Protein AF-A0AAV4QRF4-F1 (afdb_monomer)

Nearest PDB structures (foldseek):
  7z2r-assembly1_A  TM=8.330E-01  e=3.744E-07  Rattus norvegicus
  8blj-assembly1_B  TM=8.349E-01  e=8.327E-07  Homo sapiens
  2v3t-assembly1_B  TM=8.381E-01  e=8.901E-07  Rattus norvegicus
  5l2e-assembly1_A  TM=8.313E-01  e=1.162E-06  Rattus norvegicus
  2v3u-assembly1_A  TM=8.306E-01  e=2.262E-06  Rattus norvegicus

Foldseek 3Di:
DDDQDEFEEEEEPDCQAAWDQDPVRDIDGHHPQNVVVVVVCVVVVHHYDYDHQPVRDPWDQDPVRAIGGSLNCCVVVVG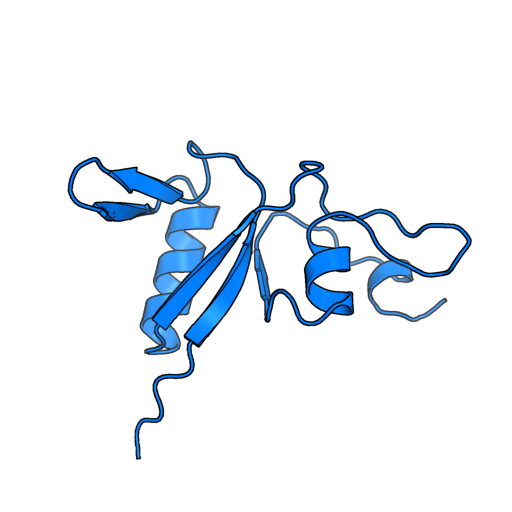VYYTDPDDDDCSSVVND

Radius of gyration: 14.29 Å; Cα contacts (8 Å, |Δi|>4): 160; chains: 1; bounding box: 38×26×46 Å

InterPro domains:
  IPR019594 Ionotropic glutamate receptor, L-glutamate and glycine-binding domain [PF10613] (9-93)

Mean predicted aligned error: 5.8 Å

Secondary structure (DSSP, 8-state):
----PEEEEEE-S-TTTSEEE-TTS-EEE-HHHHHHHHHHHHHHT-EEEEEE-TT--S--B-TTS-B-HHHHHHHTTS-SEE-SSPPP-HHHHT--

Organism: Caerostris extrusa (NCBI:txid172846)

Sequence (96 aa):
MFCPSLVRVAVLHKPEIIVRENEDGTQTYLGDEGKFLKEIIQGLNAEFRLVFAEDQSWGQQKADGNWTGMTGKLQKDLADIAIYFMGVTEKRDGCG

Structure (mmCIF, N/CA/C/O backbone):
data_AF-A0AAV4QRF4-F1
#
_entry.id   AF-A0AAV4QRF4-F1
#
loop_
_atom_site.group_PDB
_atom_site.id
_atom_site.type_symbol
_atom_site.label_atom_id
_atom_site.label_alt_id
_atom_site.label_comp_id
_atom_site.label_asym_id
_atom_site.label_entity_id
_atom_site.label_seq_id
_atom_site.pdbx_PDB_ins_code
_atom_site.Cartn_x
_atom_site.Cartn_y
_atom_site.Cartn_z
_atom_site.occupancy
_atom_site.B_iso_or_equiv
_atom_site.auth_seq_id
_atom_site.auth_comp_id
_atom_site.auth_asym_id
_atom_site.auth_atom_id
_atom_site.pdbx_PDB_model_num
ATOM 1 N N . MET A 1 1 ? -25.609 -10.483 6.750 1.00 42.72 1 MET A N 1
ATOM 2 C CA . MET A 1 1 ? -24.365 -11.226 7.032 1.00 42.72 1 MET A CA 1
ATOM 3 C C . MET A 1 1 ? -23.221 -10.253 6.807 1.00 42.72 1 MET A C 1
ATOM 5 O O . MET A 1 1 ? -22.935 -9.944 5.662 1.00 42.72 1 MET A O 1
ATOM 9 N N . PHE A 1 2 ? -22.673 -9.669 7.873 1.00 51.78 2 PHE A N 1
ATOM 10 C CA . PHE A 1 2 ? -21.471 -8.840 7.784 1.00 51.78 2 PHE A CA 1
ATOM 11 C C . PHE A 1 2 ? -20.288 -9.784 7.954 1.00 51.78 2 PHE A C 1
ATOM 13 O O . PHE A 1 2 ? -20.124 -10.366 9.022 1.00 51.78 2 PHE A O 1
ATOM 20 N N . CYS A 1 3 ? -19.533 -10.010 6.886 1.00 55.66 3 CYS A N 1
ATOM 21 C CA . CYS A 1 3 ? -18.221 -10.626 6.996 1.00 55.66 3 CYS A CA 1
ATOM 22 C C . CYS A 1 3 ? -17.241 -9.451 7.045 1.00 55.66 3 CYS A C 1
ATOM 24 O O . CYS A 1 3 ? -17.046 -8.833 5.997 1.00 55.66 3 CYS A O 1
ATOM 26 N N . PRO A 1 4 ? -16.715 -9.044 8.214 1.00 55.72 4 PRO A N 1
ATOM 27 C CA . PRO A 1 4 ? -15.663 -8.040 8.233 1.00 55.72 4 PRO A CA 1
ATOM 28 C C . PRO A 1 4 ? -14.440 -8.664 7.556 1.00 55.72 4 PRO A C 1
ATOM 30 O O . PRO A 1 4 ? -13.740 -9.495 8.129 1.00 55.72 4 PRO A O 1
ATOM 33 N N 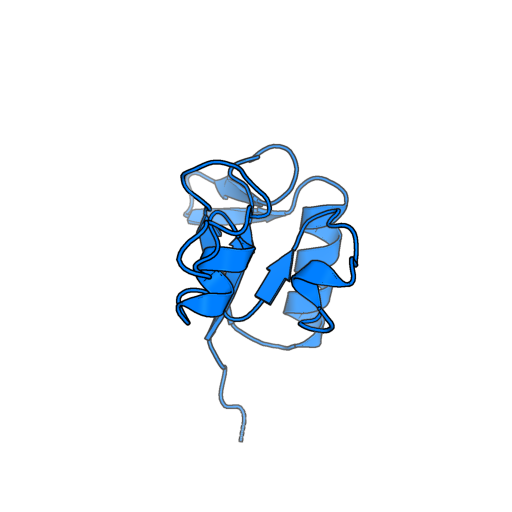. SER A 1 5 ? -14.237 -8.342 6.280 1.00 79.25 5 SER A N 1
ATOM 34 C CA . SER A 1 5 ? -13.042 -8.738 5.550 1.00 79.25 5 SER A CA 1
ATOM 35 C C . SER A 1 5 ? -11.903 -7.848 6.019 1.00 79.25 5 SER A C 1
ATOM 37 O O . SER A 1 5 ? -11.991 -6.629 5.888 1.00 79.25 5 SER A O 1
ATOM 39 N N . LEU A 1 6 ? -10.842 -8.443 6.557 1.00 88.50 6 LEU A N 1
ATOM 40 C CA . LEU A 1 6 ? -9.598 -7.721 6.781 1.00 88.50 6 LEU A CA 1
ATOM 41 C C . LEU A 1 6 ? -9.015 -7.322 5.421 1.00 88.50 6 LEU A C 1
ATOM 43 O O . LEU A 1 6 ? -8.701 -8.195 4.616 1.00 88.50 6 LEU A O 1
ATOM 47 N N . VAL A 1 7 ? -8.843 -6.024 5.188 1.00 90.19 7 VAL A N 1
ATOM 48 C CA . VAL A 1 7 ? -8.234 -5.476 3.974 1.00 90.19 7 VAL A CA 1
ATOM 49 C C . VAL A 1 7 ? -6.800 -5.042 4.271 1.00 90.19 7 VAL A C 1
ATOM 51 O O . VAL A 1 7 ? -6.527 -4.201 5.131 1.00 90.19 7 VAL A O 1
ATOM 54 N N . ARG A 1 8 ? -5.842 -5.618 3.553 1.00 92.38 8 ARG A N 1
ATOM 55 C CA . ARG A 1 8 ? -4.414 -5.320 3.683 1.00 92.38 8 ARG A CA 1
ATOM 56 C C . ARG A 1 8 ? -4.035 -4.200 2.722 1.00 92.38 8 ARG A C 1
ATOM 58 O O . ARG A 1 8 ? -4.174 -4.346 1.510 1.00 92.38 8 ARG A O 1
ATOM 65 N N . VAL A 1 9 ? -3.531 -3.092 3.250 1.00 91.50 9 VAL A N 1
ATOM 66 C CA . VAL A 1 9 ? -3.197 -1.890 2.472 1.00 91.50 9 VAL A CA 1
ATOM 67 C C . VAL A 1 9 ? -1.691 -1.764 2.347 1.00 91.50 9 VAL A C 1
ATOM 69 O O . VAL A 1 9 ? -1.004 -1.513 3.336 1.00 91.50 9 VAL A O 1
ATOM 72 N N . ALA A 1 10 ? -1.173 -1.902 1.133 1.00 93.31 10 ALA A N 1
ATOM 73 C CA . ALA A 1 10 ? 0.206 -1.574 0.831 1.00 93.31 10 ALA A CA 1
ATOM 74 C C . ALA A 1 10 ? 0.417 -0.055 0.892 1.00 93.31 10 ALA A C 1
ATOM 76 O O . ALA A 1 10 ? -0.287 0.708 0.227 1.00 93.31 10 ALA A O 1
ATOM 77 N N . VAL A 1 11 ? 1.397 0.371 1.687 1.00 90.75 11 VAL A N 1
ATOM 78 C CA . VAL A 1 11 ? 1.749 1.784 1.885 1.00 90.75 11 VAL A CA 1
ATOM 79 C C . VAL A 1 11 ? 3.267 1.957 1.932 1.00 90.75 11 VAL A C 1
ATOM 81 O O . VAL A 1 11 ? 4.018 1.013 2.201 1.00 90.75 11 VAL A O 1
ATOM 84 N N . LEU A 1 12 ? 3.741 3.180 1.699 1.00 89.38 12 LEU A N 1
ATOM 85 C CA . LEU A 1 12 ? 5.128 3.543 1.991 1.00 89.38 12 LEU A CA 1
ATOM 86 C C . LEU A 1 12 ? 5.292 3.836 3.486 1.00 89.38 12 LEU A C 1
ATOM 88 O O . LEU A 1 12 ? 4.355 4.277 4.152 1.00 89.38 12 LEU A O 1
ATOM 92 N N . HIS A 1 13 ? 6.496 3.632 4.024 1.00 82.69 13 HIS A N 1
ATOM 93 C CA . HIS A 1 13 ? 6.782 3.937 5.428 1.00 82.69 13 HIS A CA 1
ATOM 94 C C . HIS A 1 13 ? 7.070 5.437 5.563 1.00 82.69 13 HIS A C 1
ATOM 96 O O . HIS A 1 13 ? 8.206 5.886 5.703 1.00 82.69 13 HIS A O 1
ATOM 102 N N . LYS A 1 14 ? 5.997 6.228 5.487 1.00 80.88 14 LYS A N 1
ATOM 103 C CA . LYS A 1 14 ? 6.000 7.682 5.675 1.00 80.88 14 LYS A CA 1
ATOM 104 C C . LYS A 1 14 ? 5.020 8.036 6.798 1.00 80.88 14 LYS A C 1
ATOM 106 O O . LYS A 1 14 ? 3.893 8.442 6.512 1.00 80.88 14 LYS A O 1
ATOM 111 N N . PRO A 1 15 ? 5.433 7.884 8.074 1.00 67.31 15 PRO A N 1
ATOM 112 C CA . PRO A 1 15 ? 4.557 8.085 9.232 1.00 67.31 15 PRO A CA 1
ATOM 113 C C . PRO A 1 15 ? 3.980 9.498 9.338 1.00 67.31 15 PRO A C 1
ATOM 115 O O . PRO A 1 15 ? 3.048 9.724 10.095 1.00 67.31 15 PRO A O 1
ATOM 118 N N . GLU A 1 16 ? 4.541 10.465 8.614 1.00 67.06 16 GLU A N 1
ATOM 119 C CA . GLU A 1 16 ? 4.057 11.847 8.579 1.00 67.06 16 GLU A CA 1
ATOM 120 C C . GLU A 1 16 ? 2.889 12.060 7.605 1.00 67.06 16 GLU A C 1
ATOM 122 O O . GLU A 1 16 ? 2.205 13.075 7.690 1.00 67.06 16 GLU A O 1
ATOM 127 N N . ILE A 1 17 ? 2.652 11.110 6.694 1.00 69.69 17 ILE A N 1
ATOM 128 C CA . ILE A 1 17 ? 1.790 11.304 5.517 1.00 69.69 17 ILE A CA 1
ATOM 129 C C . ILE A 1 17 ? 0.594 10.345 5.504 1.00 69.69 17 ILE A C 1
ATOM 131 O O . ILE A 1 17 ? -0.428 10.658 4.906 1.00 69.69 17 ILE A O 1
ATOM 135 N N . ILE A 1 18 ? 0.704 9.178 6.148 1.00 74.00 18 ILE A N 1
ATOM 136 C CA . ILE A 1 18 ? -0.318 8.126 6.040 1.00 74.00 18 ILE A CA 1
ATOM 137 C C . ILE A 1 18 ? -0.865 7.751 7.413 1.00 74.00 18 ILE A C 1
ATOM 139 O O . ILE A 1 18 ? -1.953 8.182 7.787 1.00 74.00 18 ILE A O 1
ATOM 143 N N . VAL A 1 19 ? -0.120 6.967 8.189 1.00 78.56 19 VAL A N 1
ATOM 144 C CA . VAL A 1 19 ? -0.549 6.531 9.518 1.00 78.56 19 VAL A CA 1
ATOM 145 C C . VAL A 1 19 ? 0.630 6.579 10.469 1.00 78.56 19 VAL A C 1
ATOM 147 O O . VAL A 1 19 ? 1.724 6.110 10.153 1.00 78.56 19 VAL A O 1
ATOM 150 N N . ARG A 1 20 ? 0.373 7.128 11.651 1.00 79.00 20 ARG A N 1
ATOM 151 C CA . ARG A 1 20 ? 1.239 7.016 12.816 1.00 79.00 20 ARG A CA 1
ATOM 152 C C . ARG A 1 20 ? 0.577 6.085 13.817 1.00 79.00 20 ARG A C 1
ATOM 154 O O . ARG A 1 20 ? -0.568 6.314 14.196 1.00 79.00 20 ARG A O 1
ATOM 161 N N . GLU A 1 21 ? 1.299 5.057 14.233 1.00 76.88 21 GLU A N 1
ATOM 162 C CA . GLU A 1 21 ? 0.904 4.247 15.381 1.00 76.88 21 GLU A CA 1
ATOM 163 C C . GLU A 1 21 ? 1.272 5.008 16.660 1.00 76.88 21 GLU A C 1
ATOM 165 O O . GLU A 1 21 ? 2.397 5.494 16.803 1.00 76.88 21 GLU A O 1
ATOM 170 N N . ASN A 1 22 ? 0.292 5.192 17.536 1.00 79.12 22 ASN A N 1
ATOM 171 C CA . ASN A 1 22 ? 0.450 5.846 18.826 1.00 79.12 22 ASN A CA 1
ATOM 172 C C . ASN A 1 22 ? 0.872 4.813 19.886 1.00 79.12 22 ASN A C 1
ATOM 174 O O . ASN A 1 22 ? 0.678 3.612 19.715 1.00 79.12 22 ASN A O 1
ATOM 178 N N . GLU A 1 23 ? 1.408 5.279 21.016 1.00 82.38 23 GLU A N 1
ATOM 179 C CA . GLU A 1 23 ? 1.870 4.413 22.117 1.00 82.38 23 GLU A CA 1
ATOM 180 C C . GLU A 1 23 ? 0.756 3.548 22.736 1.00 82.38 23 GLU A C 1
ATOM 182 O O . GLU A 1 23 ? 1.031 2.500 23.315 1.00 82.38 23 GLU A O 1
ATOM 187 N N . ASP A 1 24 ? -0.503 3.964 22.594 1.00 82.38 24 ASP A N 1
ATOM 188 C CA . ASP A 1 24 ? -1.694 3.234 23.044 1.00 82.38 24 ASP A CA 1
ATOM 189 C C . ASP A 1 24 ? -2.186 2.178 22.032 1.00 82.38 24 ASP A C 1
ATOM 191 O O . ASP A 1 24 ? -3.213 1.534 22.253 1.00 82.38 24 ASP A O 1
ATOM 195 N N . GLY A 1 25 ? -1.469 1.999 20.918 1.00 74.00 25 GLY A N 1
ATOM 196 C CA . GLY A 1 25 ? -1.830 1.096 19.826 1.00 74.00 25 GLY A CA 1
ATOM 197 C C . GLY A 1 25 ? -2.896 1.651 18.876 1.00 74.00 25 GLY A C 1
ATOM 198 O O . GLY A 1 25 ? -3.313 0.951 17.952 1.00 74.00 25 GLY A O 1
ATOM 199 N N . THR A 1 26 ? -3.352 2.894 19.066 1.00 79.94 26 THR A N 1
ATOM 200 C CA . THR A 1 26 ? -4.276 3.540 18.128 1.00 79.94 26 THR A CA 1
ATOM 201 C C . THR A 1 26 ? -3.538 4.076 16.904 1.00 79.94 26 THR A C 1
ATOM 203 O O . THR A 1 26 ? -2.345 4.375 16.935 1.00 79.94 26 THR A O 1
ATOM 206 N N . GLN A 1 27 ? -4.258 4.207 15.792 1.00 80.12 27 GLN A N 1
ATOM 207 C CA . GLN A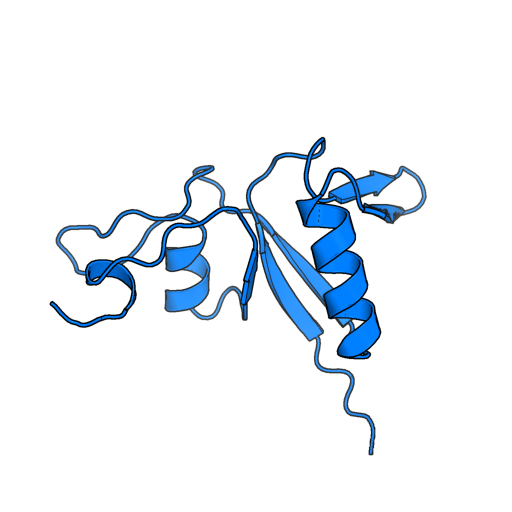 1 27 ? -3.712 4.718 14.540 1.00 80.12 27 GLN A CA 1
ATOM 208 C C . GLN A 1 27 ? -4.212 6.137 14.284 1.00 80.12 27 GLN A C 1
ATOM 210 O O . GLN A 1 27 ? -5.414 6.373 14.142 1.00 80.12 27 GLN A O 1
ATOM 215 N N . THR A 1 28 ? -3.281 7.083 14.177 1.00 84.12 28 THR A N 1
ATOM 216 C CA . THR A 1 28 ? -3.578 8.439 13.716 1.00 84.12 28 THR A CA 1
ATOM 217 C C . THR A 1 28 ? -3.373 8.512 12.213 1.00 84.12 28 THR A C 1
ATOM 219 O O . THR A 1 28 ? -2.255 8.362 11.723 1.00 84.12 28 THR A O 1
ATOM 222 N N . TYR A 1 29 ? -4.452 8.789 11.490 1.00 84.19 29 TYR A N 1
ATOM 223 C CA . TYR A 1 29 ? -4.422 9.057 10.058 1.00 84.19 29 TYR A CA 1
ATOM 224 C C . TYR A 1 29 ? -3.972 10.500 9.818 1.00 84.19 29 TYR A C 1
ATOM 226 O O . TYR A 1 29 ? -4.625 11.444 10.269 1.00 84.19 29 TYR A O 1
ATOM 234 N N . LEU A 1 30 ? -2.836 10.660 9.146 1.00 84.44 30 LEU A N 1
ATOM 235 C CA . LEU A 1 30 ? -2.164 11.943 8.926 1.00 84.44 30 LEU A CA 1
ATOM 236 C C . LEU A 1 30 ? -2.150 12.295 7.437 1.00 84.44 30 LEU A C 1
ATOM 238 O O . LEU A 1 30 ? -2.491 11.464 6.607 1.00 84.44 30 LEU A O 1
ATOM 242 N N . GLY A 1 31 ? -1.782 13.533 7.102 1.00 84.75 31 GLY A N 1
ATOM 243 C CA . GLY A 1 31 ? -1.727 13.983 5.709 1.00 84.75 31 GLY A CA 1
ATOM 244 C C . GLY A 1 31 ? -3.072 13.914 4.982 1.00 84.75 31 GLY A C 1
ATOM 245 O O . GLY A 1 31 ? -4.129 13.724 5.593 1.00 84.75 31 GLY A O 1
ATOM 246 N N . ASP A 1 32 ? -3.031 14.099 3.667 1.00 84.81 32 ASP A N 1
ATOM 247 C CA . ASP A 1 32 ? -4.217 13.956 2.825 1.00 84.81 32 ASP A CA 1
ATOM 248 C C . ASP A 1 32 ? -4.451 12.480 2.478 1.00 84.81 32 ASP A C 1
ATOM 250 O O . ASP A 1 32 ? -5.592 12.020 2.518 1.00 84.81 32 ASP A O 1
ATOM 254 N N . GLU A 1 33 ? -3.387 11.697 2.256 1.00 84.62 33 GLU A N 1
ATOM 255 C CA . GLU A 1 33 ? -3.494 10.258 1.994 1.00 84.62 33 GLU A CA 1
ATOM 256 C C . GLU A 1 33 ? -4.052 9.475 3.181 1.00 84.62 33 GLU A C 1
ATOM 258 O O . GLU A 1 33 ? -4.906 8.609 2.988 1.00 84.62 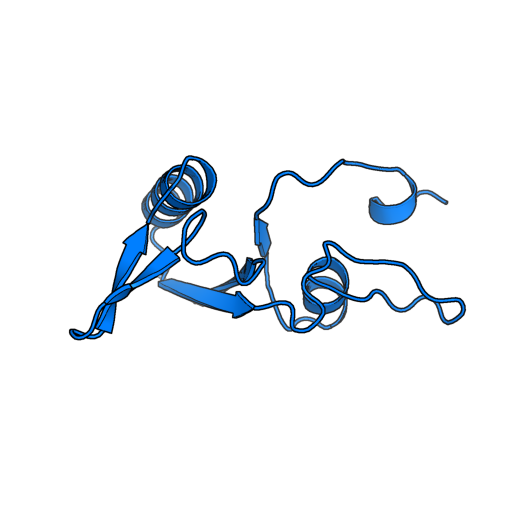33 GLU A O 1
ATOM 263 N N . GLY A 1 34 ? -3.618 9.766 4.411 1.00 85.56 34 GLY A N 1
ATOM 264 C CA . GLY A 1 34 ? -4.165 9.101 5.592 1.00 85.56 34 GLY A CA 1
ATOM 265 C C . GLY A 1 34 ? -5.630 9.455 5.825 1.00 85.56 34 GLY A C 1
ATOM 266 O O . GLY A 1 34 ? -6.432 8.565 6.108 1.00 85.56 34 GLY A O 1
AT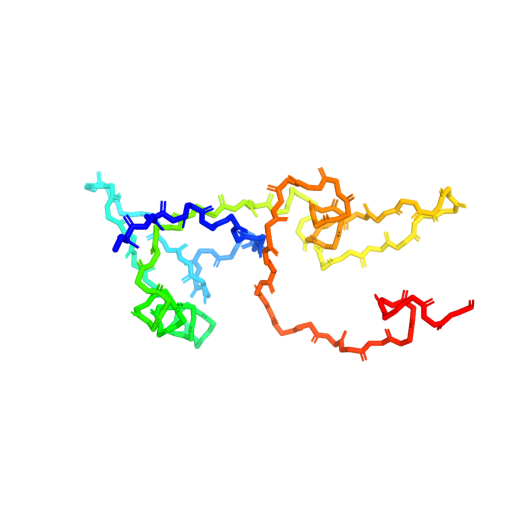OM 267 N N . LYS A 1 35 ? -6.020 10.726 5.659 1.00 88.44 35 LYS A N 1
ATOM 268 C CA . LYS A 1 35 ? -7.437 11.127 5.739 1.00 88.44 35 LYS A CA 1
ATOM 269 C C . LYS A 1 35 ? -8.272 10.431 4.669 1.00 88.44 35 LYS A C 1
ATOM 271 O O . LYS A 1 35 ? -9.330 9.905 4.986 1.00 88.44 35 LYS A O 1
ATOM 276 N N . PHE A 1 36 ? -7.784 10.369 3.433 1.00 87.75 36 PHE A N 1
ATOM 277 C CA . PHE A 1 36 ? -8.467 9.662 2.355 1.00 87.75 36 PHE A CA 1
ATOM 278 C C . PHE A 1 36 ? -8.616 8.163 2.649 1.00 87.75 36 PHE A C 1
ATOM 280 O O . PHE A 1 36 ? -9.704 7.608 2.501 1.00 87.75 36 PHE A O 1
ATOM 287 N N . LEU A 1 37 ? -7.555 7.521 3.148 1.00 86.38 37 LEU A N 1
ATOM 288 C CA . LEU A 1 37 ? -7.607 6.137 3.614 1.00 86.38 37 LEU A CA 1
ATOM 289 C C . LEU A 1 37 ? -8.667 5.967 4.712 1.00 86.38 37 LEU A C 1
ATOM 291 O O . LEU A 1 37 ? -9.472 5.048 4.626 1.00 86.38 37 LEU A O 1
ATOM 295 N N . LYS A 1 38 ? -8.726 6.866 5.700 1.00 86.81 38 LYS A N 1
ATOM 296 C CA . LYS A 1 38 ? -9.736 6.821 6.767 1.00 86.81 38 LYS A CA 1
ATOM 297 C C . LYS A 1 38 ? -11.165 6.819 6.213 1.00 86.81 38 LYS A C 1
ATOM 299 O O . LYS A 1 38 ? -11.972 6.009 6.663 1.00 86.81 38 LYS A O 1
ATOM 304 N N . GLU A 1 39 ? -11.469 7.672 5.236 1.00 90.44 39 GLU A N 1
ATOM 305 C CA . GLU A 1 39 ? -12.797 7.715 4.605 1.00 90.44 39 GLU A CA 1
ATOM 306 C C . GLU A 1 39 ? -13.122 6.406 3.864 1.00 90.44 39 GLU A C 1
ATOM 308 O O . GLU A 1 39 ? -14.228 5.879 3.987 1.00 90.44 39 GLU A O 1
ATOM 313 N N . ILE A 1 40 ? -12.147 5.822 3.153 1.00 87.31 40 ILE A N 1
ATOM 314 C CA . ILE A 1 40 ? -12.303 4.512 2.494 1.00 87.31 40 ILE A CA 1
ATOM 315 C C . ILE A 1 40 ? -12.612 3.420 3.523 1.00 87.31 40 ILE A C 1
ATOM 317 O O . ILE A 1 40 ? -13.529 2.621 3.324 1.00 87.31 40 ILE A O 1
ATOM 321 N N . ILE A 1 41 ? -11.866 3.395 4.631 1.00 82.50 41 ILE A N 1
ATOM 322 C CA . ILE A 1 41 ? -12.039 2.416 5.709 1.00 82.50 41 ILE A CA 1
ATOM 323 C C . ILE A 1 41 ? -13.445 2.508 6.304 1.00 82.50 41 ILE A C 1
ATOM 325 O O . ILE A 1 41 ? -14.123 1.491 6.468 1.00 82.50 41 ILE A O 1
ATOM 329 N N . GLN A 1 42 ? -13.899 3.733 6.581 1.00 84.94 42 GLN A N 1
ATOM 330 C CA . GLN A 1 42 ? -15.236 3.995 7.109 1.00 84.94 42 GLN A CA 1
ATOM 331 C C . GLN A 1 42 ? -16.333 3.585 6.121 1.00 84.94 42 GLN A C 1
ATOM 333 O O . GLN A 1 42 ? -17.307 2.952 6.526 1.00 84.94 42 GLN A O 1
ATOM 338 N N . GLY A 1 43 ? -16.168 3.893 4.833 1.00 88.62 43 GLY A N 1
ATOM 339 C CA . GLY A 1 43 ? -17.137 3.541 3.795 1.00 88.62 43 GLY A CA 1
ATOM 340 C C . GLY A 1 43 ? -17.249 2.036 3.542 1.00 88.62 43 GLY A C 1
ATOM 341 O O . GLY A 1 43 ? -18.344 1.534 3.293 1.00 88.62 43 GLY A O 1
ATOM 342 N N . LEU A 1 44 ? -16.136 1.303 3.635 1.00 85.38 44 LEU A N 1
ATOM 343 C CA . LEU A 1 44 ? -16.109 -0.150 3.440 1.00 85.38 44 LEU A CA 1
ATOM 344 C C . LEU A 1 44 ? -16.589 -0.936 4.666 1.00 85.38 44 LEU A C 1
ATOM 346 O O . LEU A 1 44 ? -16.901 -2.118 4.531 1.00 85.38 44 LEU A O 1
ATOM 350 N N . ASN A 1 45 ? -16.663 -0.298 5.842 1.00 85.19 45 ASN A N 1
ATOM 351 C CA . ASN A 1 45 ? -16.996 -0.944 7.116 1.00 85.19 45 ASN A CA 1
ATOM 352 C C . ASN A 1 45 ? -16.178 -2.235 7.343 1.00 85.19 45 ASN A C 1
ATOM 354 O O . ASN A 1 45 ? -16.705 -3.276 7.743 1.00 85.19 45 ASN A O 1
ATOM 358 N N . ALA A 1 46 ? -14.890 -2.163 7.009 1.00 82.56 46 ALA A N 1
ATOM 359 C CA . ALA A 1 46 ? -13.948 -3.272 7.048 1.00 82.56 46 ALA A CA 1
ATOM 360 C C . ALA A 1 46 ? -12.817 -2.983 8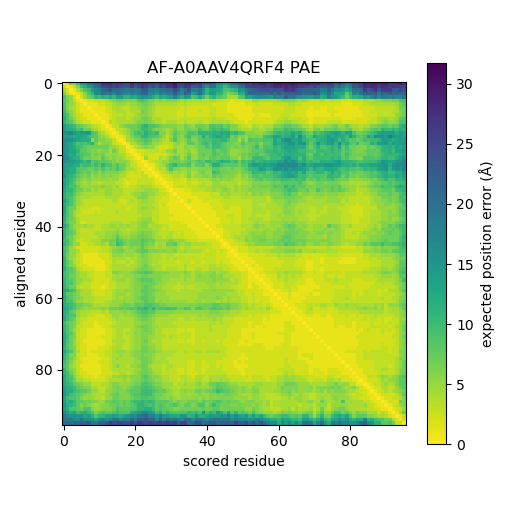.042 1.00 82.56 46 ALA A C 1
ATOM 362 O O . ALA A 1 46 ? -12.522 -1.830 8.357 1.00 82.56 46 ALA A O 1
ATOM 363 N N . GLU A 1 47 ? -12.176 -4.041 8.534 1.00 84.75 47 GLU A N 1
ATOM 364 C CA . GLU A 1 47 ? -10.929 -3.918 9.288 1.00 84.75 47 GLU A CA 1
ATOM 365 C C . GLU A 1 47 ? -9.762 -3.771 8.318 1.00 84.75 47 GLU A C 1
ATOM 367 O O . GLU A 1 47 ? -9.781 -4.347 7.231 1.00 84.75 47 GLU A O 1
ATOM 372 N N . PHE A 1 48 ? -8.721 -3.036 8.709 1.00 85.00 48 PHE A N 1
ATOM 373 C CA . PHE A 1 48 ? -7.569 -2.811 7.843 1.00 85.00 48 PHE A CA 1
ATOM 374 C C . PHE A 1 48 ? -6.255 -3.107 8.547 1.00 85.00 48 PHE A C 1
ATOM 376 O O . PHE A 1 48 ? -6.089 -2.868 9.742 1.00 85.00 48 PHE A O 1
ATOM 383 N N . ARG A 1 49 ? -5.294 -3.603 7.769 1.00 87.62 49 ARG A N 1
ATOM 384 C CA . ARG A 1 49 ? -3.909 -3.799 8.201 1.00 87.62 49 ARG A CA 1
ATOM 385 C C . ARG A 1 49 ? -2.969 -3.155 7.200 1.00 87.62 49 ARG A C 1
ATOM 387 O O . ARG A 1 49 ? -3.047 -3.433 6.008 1.00 87.62 49 ARG A O 1
ATOM 394 N N . LEU A 1 50 ? -2.043 -2.342 7.688 1.00 88.12 50 LEU A N 1
ATOM 395 C CA . LEU A 1 50 ? -1.011 -1.755 6.843 1.00 88.12 50 LEU A CA 1
ATOM 396 C C . LEU A 1 50 ? 0.081 -2.780 6.535 1.00 88.12 50 LEU A C 1
ATOM 398 O O . LEU A 1 50 ? 0.518 -3.535 7.404 1.00 88.12 50 LEU A O 1
ATOM 402 N N . VAL A 1 51 ? 0.530 -2.781 5.286 1.00 91.88 51 VAL A N 1
ATOM 403 C CA . VAL A 1 51 ? 1.637 -3.589 4.786 1.00 91.88 51 VAL A CA 1
ATOM 404 C C . VAL A 1 51 ? 2.658 -2.631 4.192 1.00 91.88 51 VAL A C 1
ATOM 406 O O . VAL A 1 51 ? 2.459 -2.061 3.123 1.00 91.88 51 VAL A O 1
ATOM 409 N N . PHE A 1 52 ? 3.762 -2.420 4.894 1.00 90.25 52 PHE A N 1
ATOM 410 C CA . PHE A 1 52 ? 4.782 -1.489 4.428 1.00 90.25 52 PHE A CA 1
ATOM 411 C C . PHE A 1 52 ? 5.607 -2.106 3.293 1.00 90.25 52 PHE A C 1
ATOM 413 O O . PHE A 1 52 ? 6.073 -3.242 3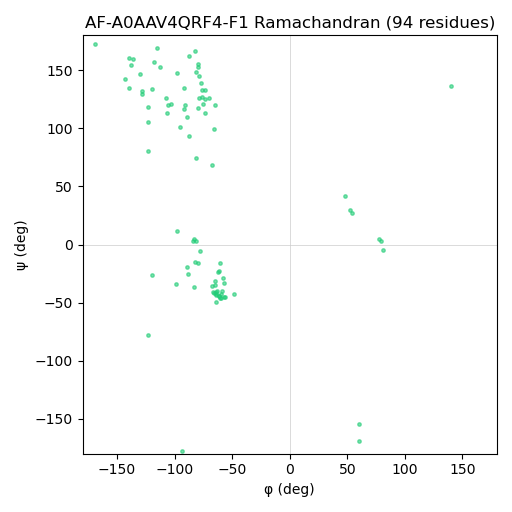.393 1.00 90.25 52 PHE A O 1
ATOM 420 N N . ALA A 1 53 ? 5.805 -1.352 2.212 1.00 92.62 53 ALA A N 1
ATOM 421 C CA . ALA A 1 53 ? 6.784 -1.696 1.186 1.00 92.62 53 ALA A CA 1
ATOM 422 C C . ALA A 1 53 ? 8.200 -1.437 1.723 1.00 92.62 53 ALA A C 1
ATOM 424 O O . ALA A 1 53 ? 8.580 -0.291 1.975 1.00 92.62 53 ALA A O 1
ATOM 425 N N . GLU A 1 54 ? 8.991 -2.493 1.908 1.00 90.31 54 GLU A N 1
ATOM 426 C CA . GLU A 1 54 ? 10.298 -2.407 2.573 1.00 90.31 54 GLU A CA 1
ATOM 427 C C . GLU A 1 54 ? 11.297 -1.554 1.787 1.00 90.31 54 GLU A C 1
ATOM 429 O O . GLU A 1 54 ? 12.084 -0.818 2.374 1.00 90.31 54 GLU A O 1
ATOM 434 N N . ASP A 1 55 ? 11.224 -1.600 0.457 1.00 91.31 55 ASP A N 1
ATOM 435 C CA . ASP A 1 55 ? 12.091 -0.837 -0.445 1.00 91.31 55 ASP A CA 1
ATOM 436 C C . ASP A 1 55 ? 11.658 0.627 -0.648 1.00 91.31 55 ASP A C 1
ATOM 438 O O . ASP A 1 55 ? 12.273 1.344 -1.437 1.00 91.31 55 ASP A O 1
ATOM 442 N N . GLN A 1 56 ? 10.601 1.074 0.045 1.00 90.44 56 GLN A N 1
ATOM 443 C CA . GLN A 1 56 ? 10.041 2.428 -0.046 1.00 90.44 56 GLN A CA 1
ATOM 444 C C . GLN A 1 56 ? 9.671 2.870 -1.473 1.00 90.44 56 GLN A C 1
ATOM 446 O O . GLN A 1 56 ? 9.644 4.066 -1.768 1.00 90.44 56 GLN A O 1
ATOM 451 N N . SER A 1 57 ? 9.356 1.924 -2.359 1.00 92.25 57 SER A N 1
ATOM 452 C CA . SER A 1 57 ? 9.025 2.203 -3.755 1.00 92.25 57 SER A CA 1
ATOM 453 C C . SER A 1 57 ? 7.561 1.900 -4.087 1.00 92.25 57 SER A C 1
ATOM 455 O O . SER A 1 57 ? 6.918 1.030 -3.494 1.00 92.25 57 SER A O 1
ATOM 457 N N . TRP A 1 58 ? 7.022 2.597 -5.091 1.00 92.38 58 TRP A N 1
ATOM 458 C CA . TRP A 1 58 ? 5.721 2.244 -5.677 1.00 92.38 58 TRP A CA 1
ATOM 459 C C . TRP A 1 58 ? 5.768 0.868 -6.332 1.00 92.38 58 TRP A C 1
ATOM 461 O O . TRP A 1 58 ? 4.850 0.072 -6.181 1.00 92.38 58 TRP A O 1
ATOM 471 N N . GLY A 1 59 ? 6.878 0.590 -7.010 1.00 92.88 59 GLY A N 1
ATOM 472 C CA . GLY A 1 59 ? 7.164 -0.676 -7.654 1.00 92.88 59 GLY A CA 1
ATOM 473 C C . GLY A 1 59 ? 7.837 -0.474 -9.001 1.00 92.88 59 GLY A C 1
ATOM 474 O O . GLY A 1 59 ? 7.436 0.383 -9.799 1.00 92.88 59 GLY A O 1
ATOM 475 N N . GLN A 1 60 ? 8.868 -1.278 -9.237 1.00 92.38 60 GLN A N 1
ATOM 476 C CA . GLN A 1 60 ? 9.571 -1.402 -10.504 1.00 92.38 60 GLN A CA 1
ATOM 477 C C . GLN A 1 60 ? 9.460 -2.845 -10.986 1.00 92.38 60 GLN A C 1
ATOM 479 O O . GLN A 1 60 ? 9.669 -3.783 -10.215 1.00 92.38 60 GLN A O 1
ATOM 484 N N . GLN A 1 61 ? 9.132 -3.018 -12.263 1.00 92.88 61 GLN A N 1
ATOM 485 C CA . GLN A 1 61 ? 9.137 -4.338 -12.874 1.00 92.88 61 GLN A CA 1
ATOM 486 C C . GLN A 1 61 ? 10.574 -4.756 -13.159 1.00 92.88 61 GLN A C 1
ATOM 488 O O . GLN A 1 61 ? 11.322 -4.030 -13.821 1.00 92.88 61 GLN A O 1
ATOM 493 N N . LYS A 1 62 ? 10.933 -5.934 -12.669 1.00 93.00 62 LYS A N 1
ATOM 494 C CA . LYS A 1 62 ? 12.194 -6.605 -12.949 1.00 93.00 62 LYS A CA 1
ATOM 495 C C . LYS A 1 62 ? 12.120 -7.347 -14.284 1.00 93.00 62 LYS A C 1
ATOM 497 O O . LYS A 1 62 ? 11.045 -7.570 -14.836 1.00 93.00 62 LYS A O 1
ATOM 502 N N . ALA A 1 63 ? 13.283 -7.759 -14.786 1.00 93.62 63 ALA A N 1
ATOM 503 C CA . ALA A 1 63 ? 13.398 -8.512 -16.036 1.00 93.62 63 ALA A CA 1
ATOM 504 C C . ALA A 1 63 ? 12.682 -9.877 -16.001 1.00 93.62 63 ALA A C 1
ATOM 506 O O . ALA A 1 63 ? 12.302 -10.391 -17.044 1.00 93.62 63 ALA A O 1
ATOM 507 N N . ASP A 1 64 ? 12.475 -10.445 -14.810 1.00 92.56 64 ASP A N 1
ATOM 508 C CA . ASP A 1 64 ? 11.751 -11.702 -14.588 1.00 92.56 64 ASP A CA 1
ATOM 509 C C . ASP A 1 64 ? 10.218 -11.522 -14.532 1.00 92.56 64 ASP 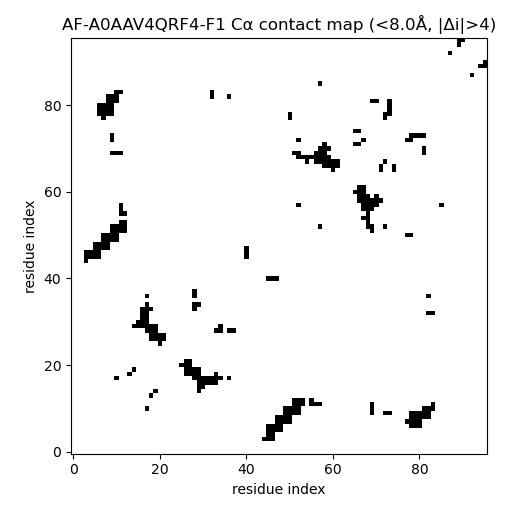A C 1
ATOM 511 O O . ASP A 1 64 ? 9.498 -12.471 -14.236 1.00 92.56 64 ASP A O 1
ATOM 515 N N . GLY A 1 65 ? 9.710 -10.308 -14.779 1.00 90.62 65 GLY A N 1
ATOM 516 C CA . GLY A 1 65 ? 8.283 -9.983 -14.723 1.00 90.62 65 GLY A CA 1
ATOM 517 C C . GLY A 1 65 ? 7.741 -9.728 -13.312 1.00 90.62 65 GLY A C 1
ATOM 518 O O . GLY A 1 65 ? 6.589 -9.306 -13.173 1.00 90.62 65 GLY A O 1
ATOM 519 N N . ASN A 1 66 ? 8.554 -9.913 -12.266 1.00 93.94 66 ASN A N 1
ATOM 520 C CA . ASN A 1 66 ? 8.157 -9.610 -10.896 1.00 93.94 66 ASN A CA 1
ATOM 521 C C . ASN A 1 66 ? 8.237 -8.109 -10.611 1.00 93.94 66 ASN A C 1
ATOM 523 O O . ASN A 1 66 ? 9.151 -7.411 -11.054 1.00 93.94 66 ASN A O 1
ATOM 527 N N . TRP A 1 67 ? 7.320 -7.621 -9.787 1.00 95.31 67 TRP A N 1
ATOM 528 C CA . TRP A 1 67 ? 7.317 -6.248 -9.303 1.00 95.31 67 TRP A CA 1
ATOM 529 C C . TRP A 1 67 ? 7.930 -6.135 -7.906 1.00 95.31 67 TRP A C 1
ATOM 531 O O . TRP A 1 67 ? 7.835 -7.036 -7.066 1.00 95.31 67 TRP A O 1
ATOM 541 N N . THR A 1 68 ? 8.581 -5.002 -7.657 1.00 95.62 68 THR A N 1
ATOM 542 C CA . THR A 1 68 ? 9.015 -4.567 -6.320 1.00 95.62 68 THR A CA 1
ATOM 543 C C . THR A 1 68 ? 7.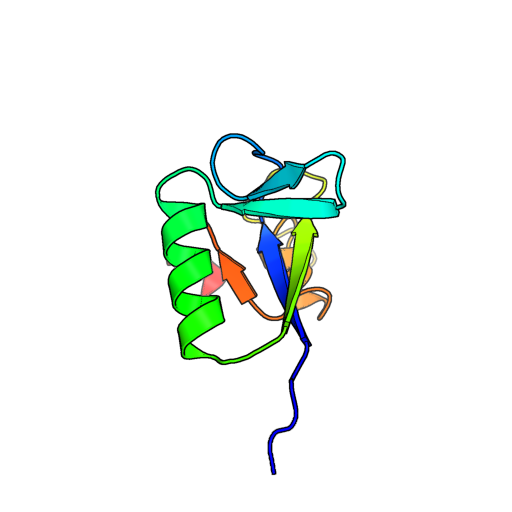970 -3.658 -5.665 1.00 95.62 68 THR A C 1
ATOM 545 O O . THR A 1 68 ? 6.917 -3.402 -6.255 1.00 95.62 68 THR A O 1
ATOM 548 N N . GLY A 1 69 ? 8.255 -3.145 -4.467 1.00 94.94 69 GLY A N 1
ATOM 549 C CA . GLY A 1 69 ? 7.438 -2.124 -3.819 1.00 94.94 69 GLY A CA 1
ATOM 550 C C . GLY A 1 69 ? 5.997 -2.527 -3.544 1.00 94.94 69 GLY A C 1
ATOM 551 O O . GLY A 1 69 ? 5.671 -3.710 -3.412 1.00 94.94 69 GLY A O 1
ATOM 552 N N . MET A 1 70 ? 5.124 -1.523 -3.469 1.00 95.12 70 MET A N 1
ATOM 553 C CA . MET A 1 70 ? 3.689 -1.727 -3.244 1.00 95.12 70 MET A CA 1
ATOM 554 C C . MET A 1 70 ? 3.048 -2.587 -4.341 1.00 95.12 70 MET A C 1
ATOM 556 O O . MET A 1 70 ? 2.308 -3.513 -4.021 1.00 95.12 70 MET A O 1
ATOM 560 N N . THR A 1 71 ? 3.383 -2.366 -5.619 1.00 95.06 71 THR A N 1
ATOM 561 C CA . THR A 1 71 ? 2.894 -3.207 -6.729 1.00 95.06 71 THR A CA 1
ATOM 562 C C . THR A 1 71 ? 3.306 -4.672 -6.555 1.00 95.06 71 THR A C 1
ATOM 564 O O . THR A 1 71 ? 2.504 -5.573 -6.777 1.00 95.06 71 THR A O 1
ATOM 567 N N . GLY A 1 72 ? 4.529 -4.931 -6.091 1.00 95.75 72 GLY A N 1
ATOM 568 C CA . GLY A 1 72 ? 5.007 -6.279 -5.787 1.00 95.75 72 GLY A CA 1
ATOM 569 C C . GLY A 1 72 ? 4.265 -6.950 -4.631 1.00 95.75 72 GLY A C 1
ATOM 570 O O . GLY A 1 72 ? 4.108 -8.170 -4.640 1.00 95.75 72 GLY A O 1
ATOM 571 N N . LYS A 1 73 ? 3.785 -6.180 -3.643 1.00 96.44 73 LYS A N 1
ATOM 572 C CA . LYS A 1 73 ? 2.924 -6.706 -2.569 1.00 96.44 73 LYS A CA 1
ATOM 573 C C . LYS A 1 73 ? 1.571 -7.155 -3.112 1.00 96.44 73 LYS A C 1
ATOM 575 O O . LYS A 1 73 ? 1.115 -8.222 -2.716 1.00 96.44 73 LYS A O 1
ATOM 580 N N . LEU A 1 74 ? 0.986 -6.385 -4.032 1.00 94.81 74 LEU A N 1
ATOM 581 C CA . LEU A 1 74 ? -0.256 -6.757 -4.716 1.00 94.81 74 LEU A CA 1
ATOM 582 C C . LEU A 1 74 ? -0.062 -8.014 -5.571 1.00 94.81 74 LEU A C 1
ATOM 584 O O . LEU A 1 74 ? -0.800 -8.975 -5.415 1.00 94.81 74 LEU A O 1
ATOM 588 N N . GLN A 1 75 ? 0.983 -8.055 -6.407 1.00 94.81 75 GLN A N 1
ATOM 589 C CA . GLN A 1 75 ? 1.258 -9.202 -7.286 1.00 94.81 75 GLN A CA 1
ATOM 590 C C . GLN A 1 75 ? 1.439 -10.523 -6.518 1.00 94.81 75 GLN A C 1
ATOM 592 O O . GLN A 1 75 ? 1.188 -11.594 -7.059 1.00 94.81 75 GLN A O 1
ATOM 597 N N . LYS A 1 76 ? 1.920 -10.455 -5.273 1.00 95.56 76 LYS A N 1
ATOM 598 C CA . LYS A 1 76 ? 2.201 -11.620 -4.422 1.00 95.56 76 LYS A CA 1
ATOM 599 C C . LYS A 1 76 ? 1.079 -11.929 -3.428 1.00 95.56 76 LYS A C 1
ATOM 601 O O . LYS A 1 76 ? 1.328 -12.667 -2.476 1.00 95.56 76 LYS A O 1
ATOM 606 N N . ASP A 1 77 ? -0.093 -11.313 -3.584 1.00 95.31 77 ASP A N 1
ATOM 607 C CA . ASP A 1 77 ? -1.229 -11.431 -2.660 1.00 95.31 77 ASP A CA 1
ATOM 608 C C . ASP A 1 77 ? -0.861 -11.132 -1.195 1.00 95.31 77 ASP A C 1
ATOM 610 O O . ASP A 1 77 ? -1.447 -11.680 -0.258 1.00 95.31 77 ASP A O 1
ATOM 614 N N . LEU A 1 78 ? 0.130 -10.264 -0.965 1.00 95.81 78 LEU A N 1
ATOM 615 C CA . LEU A 1 78 ? 0.539 -9.816 0.372 1.00 95.81 78 LEU A CA 1
ATOM 616 C C . LEU A 1 78 ? -0.233 -8.572 0.824 1.00 95.81 78 LEU A C 1
ATOM 618 O O . LEU A 1 78 ? -0.279 -8.286 2.020 1.00 95.81 78 LEU A O 1
ATOM 622 N N . ALA A 1 79 ? -0.835 -7.855 -0.121 1.00 95.19 79 ALA A N 1
ATOM 623 C CA . ALA A 1 79 ? -1.753 -6.751 0.101 1.00 95.19 79 ALA A CA 1
ATOM 624 C C . ALA A 1 79 ? -2.927 -6.857 -0.880 1.00 95.19 79 ALA A C 1
ATOM 626 O O . ALA A 1 79 ? -2.771 -7.424 -1.957 1.00 95.19 79 ALA A O 1
ATOM 627 N N . ASP A 1 80 ? -4.072 -6.294 -0.505 1.00 93.00 80 ASP A N 1
ATOM 628 C CA . ASP A 1 80 ? -5.308 -6.321 -1.294 1.00 93.00 80 ASP A CA 1
ATOM 629 C C . ASP A 1 80 ? -5.496 -5.010 -2.074 1.00 93.00 80 ASP A C 1
ATOM 631 O O . ASP A 1 80 ? -5.987 -5.008 -3.200 1.00 93.00 80 ASP A O 1
ATOM 635 N N . ILE A 1 81 ? -5.061 -3.887 -1.491 1.00 91.38 81 ILE A N 1
ATOM 636 C CA . ILE A 1 81 ? -5.050 -2.563 -2.128 1.00 91.38 81 ILE A CA 1
ATOM 637 C C . ILE A 1 81 ? -3.731 -1.839 -1.846 1.00 91.38 81 ILE A C 1
ATOM 639 O O . ILE A 1 81 ? -3.033 -2.166 -0.890 1.00 91.38 81 ILE A O 1
ATOM 643 N N . ALA A 1 82 ? -3.384 -0.841 -2.657 1.00 91.31 82 ALA A N 1
ATOM 644 C CA . ALA A 1 82 ? -2.245 0.046 -2.422 1.00 91.31 82 ALA A CA 1
ATOM 645 C C . ALA A 1 82 ? -2.697 1.507 -2.507 1.00 91.31 82 ALA A C 1
ATOM 647 O O . ALA A 1 82 ? -3.382 1.876 -3.461 1.00 91.31 82 ALA A O 1
ATOM 648 N N . ILE A 1 83 ? -2.307 2.336 -1.534 1.00 88.12 83 ILE A N 1
ATOM 649 C CA . ILE A 1 83 ? -2.666 3.762 -1.492 1.00 88.12 83 ILE A CA 1
ATOM 650 C C . ILE A 1 83 ? -1.406 4.616 -1.430 1.00 88.12 83 ILE A C 1
ATOM 652 O O . ILE A 1 83 ? -0.617 4.538 -0.488 1.00 88.12 83 ILE A O 1
ATOM 656 N N . TYR A 1 84 ? -1.247 5.442 -2.460 1.00 87.06 84 TYR A N 1
ATOM 657 C CA . TYR A 1 84 ? -0.287 6.536 -2.553 1.00 87.06 84 TYR A CA 1
ATOM 658 C C . TYR A 1 84 ? -0.632 7.387 -3.784 1.00 87.06 84 TYR A C 1
ATOM 660 O O . TYR A 1 84 ? -1.443 6.963 -4.611 1.00 87.06 84 TYR A O 1
ATOM 668 N N . PHE A 1 85 ? 0.031 8.530 -3.972 1.00 82.38 85 PHE A N 1
ATOM 669 C CA . PHE A 1 85 ? 0.029 9.269 -5.242 1.00 82.38 85 PHE A CA 1
ATOM 670 C C . PHE A 1 85 ? 0.763 8.493 -6.353 1.00 82.38 85 PHE A C 1
ATOM 672 O O . PHE A 1 85 ? 1.861 8.852 -6.777 1.00 82.38 85 PHE A O 1
ATOM 679 N N . MET A 1 86 ? 0.182 7.378 -6.794 1.00 82.31 86 MET A N 1
ATOM 680 C CA . MET A 1 86 ? 0.726 6.534 -7.854 1.00 82.31 86 MET A CA 1
ATOM 681 C C . MET A 1 86 ? 0.164 6.953 -9.209 1.00 82.31 86 MET A C 1
ATOM 683 O O . MET A 1 86 ? -1.041 7.131 -9.367 1.00 82.31 86 MET A O 1
ATOM 687 N N . GLY A 1 87 ? 1.038 7.058 -10.208 1.00 84.31 87 GLY A N 1
ATOM 688 C CA . GLY A 1 87 ? 0.612 7.234 -11.592 1.00 84.31 87 GLY A CA 1
ATOM 689 C C . GLY A 1 87 ? 0.034 5.942 -12.174 1.00 84.31 87 GLY A C 1
ATOM 690 O O . GLY A 1 87 ? 0.657 4.881 -12.066 1.00 84.31 87 GLY A O 1
ATOM 691 N N . VAL A 1 88 ? -1.117 6.058 -12.837 1.00 86.31 88 VAL A N 1
ATOM 692 C CA . VAL A 1 88 ? -1.661 5.024 -13.728 1.00 86.31 88 VAL A CA 1
ATOM 693 C C . VAL A 1 88 ? -0.829 5.029 -15.010 1.00 86.31 88 VAL A C 1
ATOM 695 O O . VAL A 1 88 ? -0.618 6.078 -15.617 1.00 86.31 88 VAL A O 1
ATOM 698 N N . THR A 1 89 ? -0.278 3.876 -15.376 1.00 87.38 89 THR A N 1
ATOM 699 C CA . THR A 1 89 ? 0.651 3.733 -16.507 1.00 87.38 89 THR A CA 1
ATOM 700 C C . THR A 1 89 ? 0.384 2.402 -17.193 1.00 87.38 89 THR A C 1
ATOM 702 O O . THR A 1 89 ? 0.245 1.411 -16.479 1.00 87.38 89 THR A O 1
ATOM 705 N N . GLU A 1 90 ? 0.467 2.340 -18.524 1.00 86.25 90 GLU A N 1
ATOM 706 C CA . GLU A 1 90 ? 0.218 1.122 -19.326 1.00 86.25 90 GLU A CA 1
ATOM 707 C C . GLU A 1 90 ? 0.958 -0.112 -18.782 1.00 86.25 90 GLU A C 1
ATOM 709 O O . GLU A 1 90 ? 0.376 -1.176 -18.578 1.00 86.25 90 GLU A O 1
ATOM 714 N N . LYS A 1 91 ? 2.227 0.075 -18.395 1.00 84.06 91 LYS A N 1
ATOM 715 C CA . LYS A 1 91 ? 3.068 -0.973 -17.801 1.00 84.06 91 LYS A CA 1
ATOM 716 C C . LYS A 1 91 ? 2.477 -1.595 -16.525 1.00 84.06 91 LYS A C 1
ATOM 718 O O . LYS A 1 91 ? 2.714 -2.768 -16.259 1.00 84.06 91 LYS A O 1
ATOM 723 N N . ARG A 1 92 ? 1.752 -0.819 -15.713 1.00 82.19 92 ARG A N 1
ATOM 724 C CA . ARG A 1 92 ? 1.091 -1.286 -14.477 1.00 82.19 92 ARG A CA 1
ATOM 725 C C . ARG A 1 92 ? -0.317 -1.816 -14.726 1.00 82.19 92 ARG A C 1
ATOM 727 O O . ARG A 1 92 ? -0.757 -2.676 -13.974 1.00 82.19 92 ARG A O 1
ATOM 734 N N . ASP A 1 93 ? -0.968 -1.355 -15.789 1.00 79.88 93 ASP A N 1
ATOM 735 C CA . ASP A 1 93 ? -2.298 -1.818 -16.196 1.00 79.88 93 ASP A CA 1
ATOM 736 C C . ASP A 1 93 ? -2.243 -3.176 -16.921 1.00 79.88 93 ASP A C 1
ATOM 738 O O . ASP A 1 93 ? -3.275 -3.764 -17.235 1.00 79.88 93 ASP A O 1
ATOM 742 N N . GLY A 1 94 ? -1.035 -3.688 -17.190 1.00 68.56 94 GLY A N 1
ATOM 743 C CA . GLY A 1 94 ? -0.812 -4.971 -17.859 1.00 68.56 94 GLY A CA 1
ATOM 744 C C . GLY A 1 94 ? -1.028 -4.925 -19.373 1.00 68.56 94 GLY A C 1
ATOM 745 O O . GLY A 1 94 ? -0.937 -5.961 -20.026 1.00 68.56 94 GLY A O 1
ATOM 746 N N . CYS A 1 95 ? -1.284 -3.741 -19.934 1.00 53.41 95 CYS A N 1
ATOM 747 C CA . CYS A 1 95 ? -1.308 -3.510 -21.373 1.00 53.41 95 CYS A CA 1
ATOM 748 C C . CYS A 1 95 ? 0.118 -3.174 -21.825 1.00 53.41 95 CYS A C 1
ATOM 750 O O . CYS A 1 95 ? 0.551 -2.028 -21.722 1.00 53.41 95 CYS A O 1
ATOM 752 N N . GLY A 1 96 ? 0.871 -4.180 -22.262 1.00 55.12 96 GLY A N 1
ATOM 753 C CA . GLY A 1 96 ? 2.245 -4.030 -22.744 1.00 55.12 96 GLY A CA 1
ATOM 754 C C . GLY A 1 96 ? 2.651 -5.159 -23.667 1.00 55.12 96 GLY A C 1
ATOM 755 O O . GLY A 1 96 ? 2.138 -6.283 -23.470 1.00 55.12 96 GLY A O 1
#

pLDDT: mean 84.85, std 10.69, range [42.72, 96.44]

Solvent-accessible surface area (backbone atoms only — not comparable to full-atom values): 5686 Å² total; per-residue (Å²): 137,87,76,70,52,76,44,30,33,18,30,63,86,44,55,75,39,32,51,31,78,44,99,86,72,47,74,46,62,25,56,69,62,11,46,51,50,52,53,52,41,63,74,64,66,40,47,75,43,83,37,67,20,89,78,64,37,70,51,52,75,45,97,86,73,50,47,35,27,29,51,21,31,44,78,66,71,68,20,78,46,69,65,72,101,69,83,90,45,52,80,78,72,69,60,121